Protein AF-K1T2K1-F1 (afdb_monomer)

Secondary structure (DSSP, 8-state):
-HHHHHHTT--GGGSTTTHHHHHHHHHHGGGSS---TTTHHHHHHHHHHHHHHHHHHHTTTT-SSHHHHHHHHHHHTT-

Structure (mmCIF, N/CA/C/O backbone):
data_AF-K1T2K1-F1
#
_entry.id   AF-K1T2K1-F1
#
loop_
_atom_site.group_PDB
_atom_site.id
_atom_site.type_symbol
_atom_site.label_atom_id
_atom_site.label_alt_id
_atom_site.label_comp_id
_atom_site.label_asym_id
_atom_site.label_entity_id
_atom_site.label_seq_id
_atom_site.pdbx_PDB_ins_code
_atom_site.Cartn_x
_atom_site.Cartn_y
_atom_site.Cartn_z
_atom_site.occupancy
_atom_site.B_iso_or_equiv
_atom_site.auth_seq_id
_atom_site.auth_comp_id
_atom_site.auth_asym_id
_atom_site.auth_atom_id
_atom_site.pdbx_PDB_model_num
ATOM 1 N N . HIS A 1 1 ? 14.496 -5.140 -1.031 1.00 89.88 1 HIS A N 1
ATOM 2 C CA . HIS A 1 1 ? 14.149 -6.191 -2.011 1.00 89.88 1 HIS A CA 1
ATOM 3 C C . HIS A 1 1 ? 12.825 -5.952 -2.735 1.00 89.88 1 HIS A C 1
ATOM 5 O O . HIS A 1 1 ? 12.877 -5.844 -3.951 1.00 89.88 1 HIS A O 1
ATOM 11 N N . LEU A 1 2 ? 11.667 -5.754 -2.075 1.00 94.62 2 LEU A N 1
ATOM 12 C CA . LEU A 1 2 ? 10.413 -5.465 -2.810 1.00 94.62 2 LEU A CA 1
ATOM 13 C C . LEU A 1 2 ? 10.497 -4.200 -3.690 1.00 94.62 2 LEU A C 1
ATOM 15 O O . LEU A 1 2 ? 10.224 -4.263 -4.882 1.00 94.62 2 LEU A O 1
ATOM 19 N N . LYS A 1 3 ? 10.933 -3.065 -3.125 1.00 96.31 3 LYS A N 1
ATOM 20 C CA . LYS A 1 3 ? 11.095 -1.792 -3.860 1.00 96.31 3 LYS A CA 1
ATOM 21 C C . LYS A 1 3 ? 12.016 -1.942 -5.076 1.00 96.31 3 LYS A C 1
ATOM 23 O O . LYS A 1 3 ? 11.673 -1.527 -6.175 1.00 96.31 3 LYS A O 1
ATOM 28 N N . GLU A 1 4 ? 13.153 -2.605 -4.879 1.00 96.75 4 GLU A N 1
ATOM 29 C CA . GLU A 1 4 ? 14.120 -2.915 -5.939 1.00 96.75 4 GLU A CA 1
ATOM 30 C C . GLU A 1 4 ? 13.491 -3.779 -7.037 1.00 96.75 4 GLU A C 1
ATOM 32 O O . GLU A 1 4 ? 13.711 -3.525 -8.215 1.00 96.75 4 GLU A O 1
ATOM 37 N N . ALA A 1 5 ? 12.687 -4.780 -6.669 1.00 96.88 5 ALA A N 1
ATOM 38 C CA . ALA A 1 5 ? 11.999 -5.645 -7.620 1.00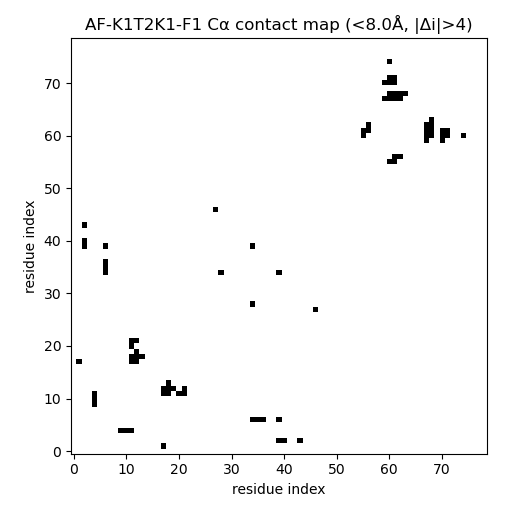 96.88 5 ALA A CA 1
ATOM 39 C C . ALA A 1 5 ? 10.933 -4.888 -8.428 1.00 96.88 5 ALA A C 1
ATOM 41 O O . ALA A 1 5 ? 10.836 -5.089 -9.639 1.00 96.88 5 ALA A O 1
ATOM 42 N N . ILE A 1 6 ? 10.198 -3.971 -7.790 1.00 96.44 6 ILE A N 1
ATOM 43 C CA . ILE A 1 6 ? 9.226 -3.094 -8.459 1.00 96.44 6 ILE A CA 1
ATOM 44 C C . ILE A 1 6 ? 9.929 -2.183 -9.472 1.00 96.44 6 ILE A C 1
ATOM 46 O O . ILE A 1 6 ? 9.481 -2.108 -10.616 1.00 96.44 6 ILE A O 1
ATOM 50 N N . LEU A 1 7 ? 11.028 -1.534 -9.069 1.00 97.12 7 LEU A N 1
ATOM 51 C CA . LEU A 1 7 ? 11.817 -0.635 -9.920 1.00 97.12 7 LEU A CA 1
ATOM 52 C C . LEU A 1 7 ? 12.493 -1.368 -11.082 1.00 97.12 7 LEU A C 1
ATOM 54 O O . LEU A 1 7 ? 12.545 -0.856 -12.195 1.00 97.12 7 LEU A O 1
ATOM 58 N N . ALA A 1 8 ? 12.994 -2.578 -10.834 1.00 96.31 8 ALA A N 1
ATOM 59 C CA . ALA A 1 8 ? 13.620 -3.415 -11.850 1.00 96.31 8 ALA A CA 1
ATOM 60 C C . ALA A 1 8 ? 12.604 -4.120 -12.769 1.00 96.31 8 ALA A C 1
ATOM 62 O O . ALA A 1 8 ? 13.017 -4.847 -13.669 1.00 96.31 8 ALA A O 1
ATOM 63 N N . GLY A 1 9 ? 11.295 -3.954 -12.535 1.00 93.94 9 GLY A N 1
ATOM 64 C CA . GLY A 1 9 ? 10.251 -4.617 -13.319 1.00 93.94 9 GLY A CA 1
ATOM 65 C C . GLY A 1 9 ? 10.297 -6.144 -13.223 1.00 93.94 9 GLY A C 1
ATOM 66 O O . GLY A 1 9 ? 9.922 -6.825 -14.175 1.00 93.94 9 GLY A O 1
ATOM 67 N N . LYS A 1 10 ? 10.788 -6.691 -12.104 1.00 95.75 10 LYS A N 1
ATOM 68 C CA . LYS A 1 10 ? 10.864 -8.142 -11.899 1.00 95.75 10 LYS A CA 1
ATOM 69 C C . LYS A 1 10 ? 9.467 -8.745 -11.791 1.00 95.75 10 LYS A C 1
ATOM 71 O O . LYS A 1 10 ? 8.545 -8.116 -11.268 1.00 95.75 10 LYS A O 1
ATOM 76 N N . ASP A 1 11 ? 9.347 -9.995 -12.221 1.00 96.31 11 ASP A N 1
ATOM 77 C CA . ASP A 1 11 ? 8.174 -10.806 -11.922 1.00 96.31 11 ASP A CA 1
ATOM 78 C C . ASP A 1 11 ? 8.188 -11.197 -10.439 1.00 96.31 11 ASP A C 1
ATOM 80 O O . ASP A 1 11 ? 8.989 -12.025 -10.007 1.00 96.31 11 ASP A O 1
ATOM 84 N N . LEU A 1 12 ? 7.303 -10.574 -9.658 1.00 97.25 12 LEU A N 1
ATOM 85 C CA . LEU A 1 12 ? 7.178 -10.838 -8.226 1.00 97.25 12 LEU A CA 1
ATOM 86 C C . LEU A 1 12 ? 6.618 -12.234 -7.941 1.00 97.25 12 LEU A C 1
ATOM 88 O O . LEU A 1 12 ? 6.890 -12.776 -6.878 1.00 97.25 12 LEU A O 1
ATOM 92 N N . ARG A 1 13 ? 5.855 -12.829 -8.867 1.00 97.12 13 ARG A N 1
ATOM 93 C CA . ARG A 1 13 ? 5.242 -14.153 -8.668 1.00 97.12 13 ARG A CA 1
ATOM 94 C C . ARG A 1 13 ? 6.256 -15.286 -8.777 1.00 97.12 13 ARG A C 1
ATOM 96 O O . ARG A 1 13 ? 6.032 -16.353 -8.217 1.00 97.12 13 ARG A O 1
ATOM 103 N N . ALA A 1 14 ? 7.358 -15.048 -9.483 1.00 96.06 14 ALA A N 1
ATOM 104 C CA . ALA A 1 14 ? 8.464 -15.990 -9.613 1.00 96.06 14 ALA A CA 1
ATOM 105 C C . ALA A 1 14 ? 9.415 -15.984 -8.400 1.00 96.06 14 ALA A C 1
ATOM 107 O O . ALA A 1 14 ? 10.292 -16.841 -8.309 1.00 96.06 14 ALA A O 1
ATOM 108 N N . ASP A 1 15 ? 9.264 -15.023 -7.487 1.00 96.00 15 ASP A N 1
ATOM 109 C CA . ASP A 1 15 ? 10.082 -14.880 -6.287 1.00 96.00 15 ASP A CA 1
ATOM 110 C C . ASP A 1 15 ? 9.304 -15.402 -5.070 1.00 96.00 15 ASP A C 1
ATOM 112 O O . ASP A 1 15 ? 8.245 -14.880 -4.727 1.00 96.00 15 ASP A O 1
ATOM 116 N N . GLU A 1 16 ? 9.816 -16.449 -4.421 1.00 95.62 16 GLU A N 1
ATOM 117 C CA . GLU A 1 16 ? 9.144 -17.127 -3.302 1.00 95.62 16 GLU A CA 1
ATOM 118 C C . GLU A 1 16 ? 8.843 -16.180 -2.126 1.00 95.62 16 GLU A C 1
ATOM 120 O O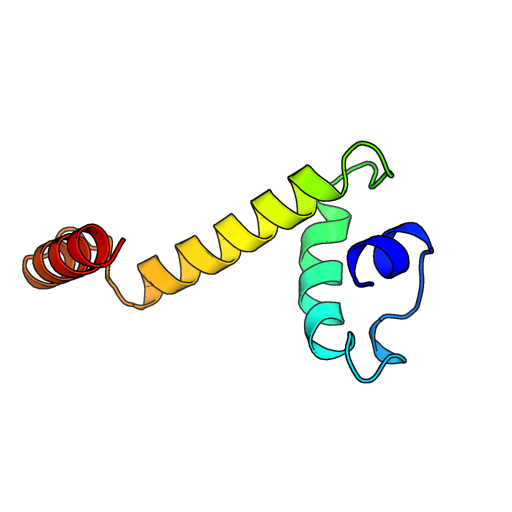 . GLU A 1 16 ? 7.801 -16.300 -1.476 1.00 95.62 16 GLU A O 1
ATOM 125 N N . GLU A 1 17 ? 9.707 -15.193 -1.873 1.00 95.50 17 GLU A N 1
ATOM 126 C CA . GLU A 1 17 ? 9.508 -14.230 -0.791 1.00 95.50 17 GLU A CA 1
ATOM 127 C C . GLU A 1 17 ? 8.537 -13.112 -1.184 1.00 95.50 17 GLU A C 1
ATOM 129 O O . GLU A 1 17 ? 7.782 -12.621 -0.335 1.00 95.50 17 GLU A O 1
ATOM 134 N N . LEU A 1 18 ? 8.542 -12.700 -2.457 1.00 97.06 18 LEU A N 1
ATOM 135 C CA . LEU A 1 18 ? 7.765 -11.556 -2.943 1.00 97.06 18 LEU A CA 1
ATOM 136 C C . LEU A 1 18 ? 6.414 -11.929 -3.562 1.00 97.06 18 LEU A C 1
ATOM 138 O O . LEU A 1 18 ? 5.569 -11.042 -3.706 1.00 97.06 18 LEU A O 1
ATOM 142 N N . ALA A 1 19 ? 6.157 -13.206 -3.856 1.00 97.50 19 ALA A N 1
ATOM 143 C CA . ALA A 1 19 ? 4.930 -13.662 -4.514 1.00 97.50 19 ALA A CA 1
ATOM 144 C C . ALA A 1 19 ? 3.658 -13.215 -3.782 1.00 97.50 19 ALA A C 1
ATOM 146 O O . ALA A 1 19 ? 2.699 -12.771 -4.411 1.00 97.50 19 ALA A O 1
ATOM 147 N N . LYS A 1 20 ? 3.675 -13.222 -2.443 1.00 96.81 20 LYS A N 1
ATOM 148 C CA . LYS A 1 20 ? 2.564 -12.751 -1.592 1.00 96.81 20 LYS A CA 1
ATOM 149 C C . LYS A 1 20 ? 2.242 -11.257 -1.730 1.00 96.81 20 LYS A C 1
ATOM 151 O O . LYS A 1 20 ? 1.189 -10.820 -1.281 1.00 96.81 20 LYS A O 1
ATOM 156 N N . HIS A 1 21 ? 3.147 -10.469 -2.307 1.00 97.25 21 HIS A N 1
ATOM 157 C CA . HIS A 1 21 ? 2.964 -9.038 -2.549 1.00 97.25 21 HIS A CA 1
ATOM 158 C C . HIS A 1 21 ? 2.565 -8.729 -3.996 1.00 97.25 21 HIS A C 1
ATOM 160 O O . HIS A 1 21 ? 2.235 -7.582 -4.280 1.00 97.25 21 HIS A O 1
ATOM 166 N N . ALA A 1 22 ? 2.588 -9.713 -4.903 1.00 97.56 22 ALA A N 1
ATOM 167 C CA . ALA A 1 22 ? 2.359 -9.489 -6.328 1.00 97.56 22 ALA A CA 1
ATOM 168 C C . ALA A 1 22 ? 0.972 -8.898 -6.613 1.00 97.56 22 ALA A C 1
ATOM 170 O O . ALA A 1 22 ? 0.877 -7.882 -7.294 1.00 97.56 22 ALA A O 1
ATOM 171 N N . ASP A 1 23 ? -0.082 -9.480 -6.037 1.00 97.88 23 ASP A N 1
ATOM 172 C CA . ASP A 1 23 ? -1.455 -9.012 -6.261 1.00 97.88 23 ASP A CA 1
ATOM 173 C C . ASP A 1 23 ? -1.675 -7.603 -5.696 1.00 97.88 23 ASP A C 1
ATOM 175 O O . ASP A 1 23 ? -2.269 -6.755 -6.356 1.00 97.88 23 ASP A O 1
ATOM 179 N N . TRP A 1 24 ? -1.124 -7.321 -4.512 1.00 97.50 24 TRP A N 1
ATOM 180 C CA . TRP A 1 24 ? -1.172 -5.986 -3.911 1.00 97.50 24 TRP A CA 1
ATOM 181 C C . TRP A 1 24 ? -0.444 -4.942 -4.771 1.00 97.50 24 TRP A C 1
ATOM 183 O O . TRP A 1 24 ? -0.966 -3.852 -5.000 1.00 97.50 24 TRP A O 1
ATOM 193 N N . VAL A 1 25 ? 0.739 -5.278 -5.299 1.00 97.56 25 VAL A N 1
ATOM 194 C CA . VAL A 1 25 ? 1.496 -4.395 -6.199 1.00 97.56 25 VAL A CA 1
ATOM 195 C C . VAL A 1 25 ? 0.761 -4.163 -7.514 1.00 97.56 25 VAL A C 1
ATOM 197 O O . VAL A 1 25 ? 0.713 -3.027 -7.985 1.00 97.56 25 VAL A O 1
ATOM 200 N N . ASP A 1 26 ? 0.166 -5.202 -8.098 1.00 97.12 26 ASP A N 1
ATOM 201 C CA . ASP A 1 26 ? -0.623 -5.079 -9.326 1.00 97.12 26 ASP A CA 1
ATOM 202 C C . ASP A 1 26 ? -1.878 -4.222 -9.124 1.00 97.12 26 ASP A C 1
ATOM 204 O O . ASP A 1 26 ? -2.300 -3.528 -10.049 1.00 97.12 26 ASP A O 1
ATOM 208 N N . GLU A 1 27 ? -2.446 -4.214 -7.917 1.00 97.31 27 GLU A N 1
ATOM 209 C CA . GLU A 1 27 ? -3.596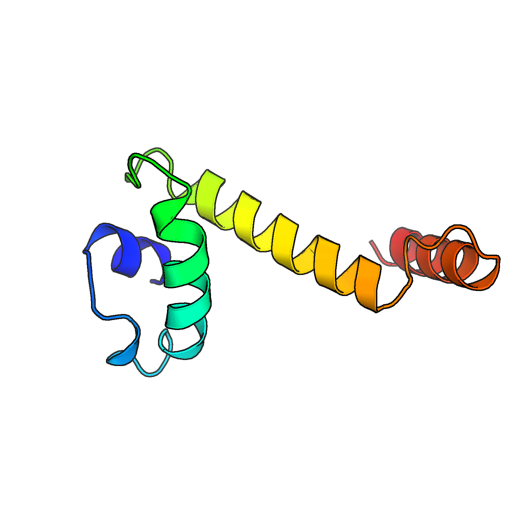 -3.380 -7.581 1.00 97.31 27 GLU A CA 1
ATOM 210 C C . GLU A 1 27 ? -3.242 -1.886 -7.555 1.00 97.31 27 GLU A C 1
ATOM 212 O O . GLU A 1 27 ? -3.982 -1.059 -8.096 1.00 97.31 27 GLU A O 1
ATOM 217 N N . PHE A 1 28 ? -2.124 -1.506 -6.923 1.00 97.06 28 PHE A N 1
ATOM 218 C CA . PHE A 1 28 ? -1.785 -0.089 -6.780 1.00 97.06 28 PHE A CA 1
ATOM 219 C C . PHE A 1 28 ? -0.935 0.467 -7.915 1.00 97.06 28 PHE A C 1
ATOM 221 O O . PHE A 1 28 ? -0.999 1.668 -8.166 1.00 97.06 28 PHE A O 1
ATOM 228 N N . ARG A 1 29 ? -0.141 -0.352 -8.614 1.00 96.19 29 ARG A N 1
ATOM 229 C CA . ARG A 1 29 ? 0.761 0.124 -9.675 1.00 96.19 29 ARG A CA 1
ATOM 230 C C . ARG A 1 29 ? 0.041 0.987 -10.729 1.00 96.19 29 ARG A C 1
ATOM 232 O O . ARG A 1 29 ? 0.587 2.037 -11.055 1.00 96.19 29 ARG A O 1
ATOM 239 N N . PRO A 1 30 ? -1.177 0.651 -11.206 1.00 97.19 30 PRO A N 1
ATOM 240 C CA . PRO A 1 30 ? -1.924 1.488 -12.151 1.00 97.19 30 PRO A CA 1
ATOM 241 C C . PRO A 1 30 ? -2.405 2.834 -11.584 1.00 97.19 30 PRO A C 1
ATOM 243 O O . PRO A 1 30 ? -2.816 3.696 -12.354 1.00 97.19 30 PRO A O 1
ATOM 246 N N . LYS A 1 31 ? -2.388 3.026 -10.256 1.00 97.25 31 LYS A N 1
ATOM 247 C CA . LYS A 1 31 ? -2.810 4.273 -9.589 1.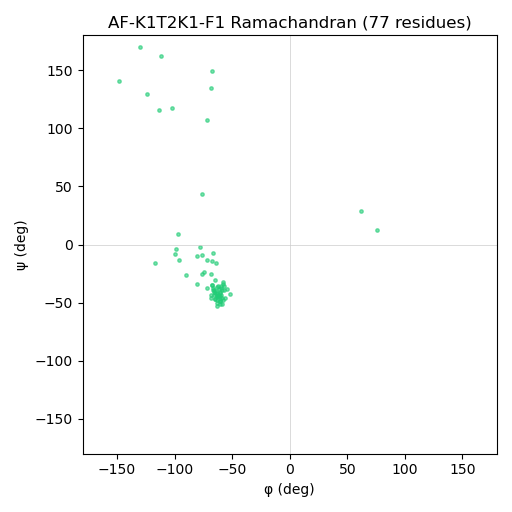00 97.25 31 LYS A CA 1
ATOM 248 C C . LYS A 1 31 ? -1.761 5.393 -9.719 1.00 97.25 31 LYS A C 1
ATOM 250 O O . LYS A 1 31 ? -2.051 6.527 -9.342 1.00 97.25 31 LYS A O 1
ATOM 255 N N . TYR A 1 32 ? -0.558 5.088 -10.217 1.00 96.69 32 TYR A N 1
ATOM 256 C CA . TYR A 1 32 ? 0.571 6.015 -10.329 1.00 96.69 32 TYR A CA 1
ATOM 257 C C . TYR A 1 32 ? 1.073 6.090 -11.774 1.00 96.69 32 TYR A C 1
ATOM 259 O O . TYR A 1 32 ? 1.388 5.063 -12.369 1.00 96.69 32 TYR A O 1
ATOM 267 N N . ASP A 1 33 ? 1.224 7.305 -12.311 1.00 96.06 33 ASP A N 1
ATOM 268 C CA . ASP A 1 33 ? 1.723 7.519 -13.681 1.00 96.06 33 ASP A CA 1
ATOM 269 C C . ASP A 1 33 ? 3.154 6.992 -13.872 1.00 96.06 33 ASP A C 1
ATOM 271 O O . ASP A 1 33 ? 3.510 6.485 -14.936 1.00 96.06 33 ASP A O 1
ATOM 275 N N . ALA A 1 34 ? 3.986 7.112 -12.833 1.00 95.44 34 ALA A N 1
ATOM 276 C CA . ALA A 1 34 ? 5.348 6.602 -12.816 1.00 95.44 34 ALA A CA 1
ATOM 277 C C . ALA A 1 34 ? 5.761 6.172 -11.405 1.00 95.44 34 ALA A C 1
ATOM 279 O O . ALA A 1 34 ? 5.490 6.863 -10.421 1.00 95.44 34 ALA A O 1
ATOM 280 N N . ILE A 1 35 ? 6.485 5.057 -11.328 1.00 97.12 35 ILE A N 1
ATOM 281 C CA . ILE A 1 35 ? 7.154 4.586 -10.115 1.00 97.12 35 ILE A CA 1
ATOM 282 C C . ILE A 1 35 ? 8.659 4.660 -10.370 1.00 97.12 35 ILE A C 1
ATOM 284 O O . ILE A 1 35 ? 9.175 3.975 -11.252 1.00 97.12 35 ILE A O 1
ATOM 288 N N . THR A 1 36 ? 9.350 5.509 -9.620 1.00 98.00 36 THR A N 1
ATOM 289 C CA . THR A 1 36 ? 10.771 5.825 -9.789 1.00 98.00 36 THR A CA 1
ATOM 290 C C . THR A 1 36 ? 11.515 5.702 -8.462 1.00 98.00 36 THR A C 1
ATOM 292 O O . THR A 1 36 ? 10.908 5.553 -7.399 1.00 98.00 36 THR A O 1
ATOM 295 N N . VAL A 1 37 ? 12.848 5.752 -8.509 1.00 97.38 37 VAL A N 1
ATOM 296 C CA . VAL A 1 37 ? 13.696 5.692 -7.305 1.00 97.38 37 VAL A CA 1
ATOM 297 C C . VAL A 1 37 ? 13.357 6.821 -6.329 1.00 97.38 37 VAL A C 1
ATOM 299 O O . VAL A 1 37 ? 13.426 6.629 -5.121 1.00 97.38 37 VAL A O 1
ATOM 302 N N . GLU A 1 38 ? 12.942 7.976 -6.842 1.00 98.00 38 GLU A N 1
ATOM 303 C CA . GLU A 1 38 ? 12.647 9.168 -6.050 1.00 98.00 38 GLU A CA 1
ATOM 304 C C . GLU A 1 38 ? 11.300 9.086 -5.320 1.00 98.00 38 GLU A C 1
ATOM 306 O O . GLU A 1 38 ? 11.126 9.762 -4.308 1.00 98.00 38 GLU A O 1
ATOM 311 N N . ASN A 1 39 ? 10.339 8.294 -5.818 1.00 97.88 39 ASN A N 1
ATOM 312 C CA . ASN A 1 39 ? 8.977 8.262 -5.273 1.00 97.88 39 ASN A CA 1
ATOM 313 C C . ASN A 1 39 ? 8.549 6.912 -4.672 1.00 97.88 39 ASN A C 1
ATOM 315 O O . ASN A 1 39 ? 7.578 6.880 -3.914 1.00 97.88 39 ASN A O 1
ATOM 319 N N . ILE A 1 40 ? 9.264 5.815 -4.956 1.00 97.88 40 ILE A N 1
ATOM 320 C CA . ILE A 1 40 ? 8.873 4.461 -4.535 1.00 97.88 40 ILE A CA 1
ATOM 321 C C . ILE A 1 40 ? 8.703 4.340 -3.019 1.00 97.88 40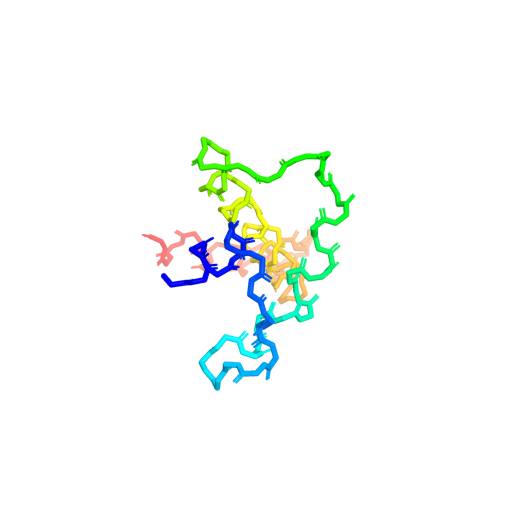 ILE A C 1
ATOM 323 O O . ILE A 1 40 ? 7.811 3.630 -2.558 1.00 97.88 40 ILE A O 1
ATOM 327 N N . ASP A 1 41 ? 9.527 5.040 -2.237 1.00 97.62 41 ASP A N 1
ATOM 328 C CA . ASP A 1 41 ? 9.454 5.000 -0.779 1.00 97.62 41 ASP A CA 1
ATOM 329 C C . ASP A 1 41 ? 8.119 5.548 -0.277 1.00 97.62 41 ASP A C 1
ATOM 331 O O . ASP A 1 41 ? 7.421 4.859 0.468 1.00 97.62 41 ASP A O 1
ATOM 335 N N . GLY A 1 42 ? 7.730 6.731 -0.760 1.00 98.00 42 GLY A N 1
ATOM 336 C CA . GLY A 1 42 ? 6.467 7.367 -0.393 1.00 98.00 42 GLY A CA 1
ATOM 337 C C . GLY A 1 42 ? 5.246 6.613 -0.920 1.00 98.00 42 GLY A C 1
ATOM 338 O O . GLY A 1 42 ? 4.233 6.534 -0.230 1.00 98.00 42 GLY A O 1
ATOM 339 N N . ILE A 1 43 ? 5.341 6.014 -2.112 1.00 98.12 43 ILE A N 1
ATOM 340 C CA . ILE A 1 43 ? 4.269 5.171 -2.660 1.00 98.12 43 ILE A CA 1
ATOM 341 C C . ILE A 1 43 ? 4.054 3.948 -1.769 1.00 98.12 43 ILE A C 1
ATOM 343 O O . ILE A 1 43 ? 2.937 3.704 -1.323 1.00 98.12 43 ILE A O 1
ATOM 347 N N . VAL A 1 44 ? 5.117 3.198 -1.467 1.00 97.38 44 VAL A N 1
ATOM 348 C CA . VAL A 1 44 ? 5.012 1.979 -0.654 1.00 97.38 44 VAL A CA 1
ATOM 349 C C . VAL A 1 44 ? 4.520 2.296 0.758 1.00 97.38 44 VAL A C 1
ATOM 351 O O . VAL A 1 44 ? 3.663 1.580 1.267 1.00 97.38 44 VAL A O 1
ATOM 354 N N . GLU A 1 45 ? 5.005 3.373 1.378 1.00 97.81 45 GLU A N 1
ATOM 355 C CA . GLU A 1 45 ? 4.521 3.823 2.688 1.00 97.81 45 GLU A CA 1
ATOM 356 C C . GLU A 1 45 ? 3.025 4.162 2.659 1.00 97.81 45 GLU A C 1
ATOM 358 O O . GLU A 1 45 ? 2.261 3.688 3.504 1.00 97.81 45 GLU A O 1
ATOM 363 N N . LYS A 1 46 ? 2.585 4.920 1.648 1.00 98.00 46 LYS A N 1
ATOM 364 C CA . LYS A 1 46 ? 1.179 5.289 1.475 1.00 98.00 46 LYS A CA 1
ATOM 365 C C . LYS A 1 46 ? 0.286 4.063 1.298 1.00 98.00 46 LYS A C 1
ATOM 367 O O . LYS A 1 46 ? -0.741 3.961 1.964 1.00 98.00 46 LYS A O 1
ATOM 372 N N . GLU A 1 47 ? 0.661 3.136 0.422 1.00 98.00 47 GLU A N 1
ATOM 373 C CA . GLU A 1 47 ? -0.145 1.941 0.151 1.00 98.00 47 GLU A CA 1
ATOM 374 C C 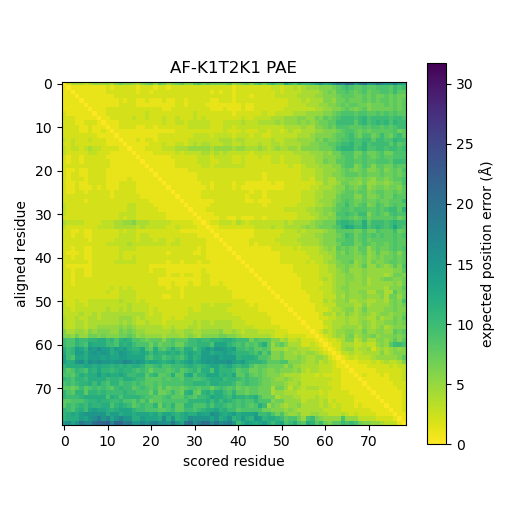. GLU A 1 47 ? -0.201 1.002 1.367 1.00 98.00 47 GLU A C 1
ATOM 376 O O . GLU A 1 47 ? -1.251 0.426 1.645 1.00 98.00 47 GLU A O 1
ATOM 381 N N . ILE A 1 48 ? 0.879 0.897 2.154 1.00 96.75 48 ILE A N 1
ATOM 382 C CA . ILE A 1 48 ? 0.853 0.176 3.439 1.00 96.75 48 ILE A CA 1
ATOM 383 C C . ILE A 1 48 ? -0.115 0.857 4.413 1.00 96.75 48 ILE A C 1
ATOM 385 O O . ILE A 1 48 ? -0.910 0.176 5.059 1.00 96.75 48 ILE A O 1
ATOM 389 N N . GLY A 1 49 ? -0.079 2.189 4.502 1.00 95.38 49 GLY A N 1
ATOM 390 C CA . GLY A 1 49 ? -0.990 2.959 5.348 1.00 95.38 49 GLY A CA 1
ATOM 391 C C . GLY A 1 49 ? -2.461 2.738 4.989 1.00 95.38 49 GLY A C 1
ATOM 392 O O . GLY A 1 49 ? -3.292 2.591 5.883 1.00 95.38 49 GLY A O 1
ATOM 393 N N . LEU A 1 50 ? -2.778 2.642 3.694 1.00 96.06 50 LEU A N 1
ATOM 394 C CA . LEU A 1 50 ? -4.130 2.342 3.214 1.00 96.06 50 LEU A CA 1
ATOM 395 C C . LEU A 1 50 ? -4.593 0.939 3.627 1.00 96.06 50 LEU A C 1
ATOM 397 O O . LEU A 1 50 ? -5.692 0.799 4.163 1.00 96.06 50 LEU A O 1
ATOM 401 N N . VAL A 1 51 ? -3.746 -0.081 3.450 1.00 94.50 51 VAL A N 1
ATOM 402 C CA . VAL A 1 51 ? -4.056 -1.454 3.890 1.00 94.50 51 VAL A CA 1
ATOM 403 C C . VAL A 1 51 ? -4.250 -1.505 5.405 1.00 94.50 51 VAL A C 1
ATOM 405 O O . VAL A 1 51 ? -5.202 -2.108 5.896 1.00 94.50 51 VAL A O 1
ATOM 408 N N . PHE A 1 52 ? -3.378 -0.839 6.163 1.00 92.50 52 PHE A N 1
ATOM 409 C CA . PHE A 1 52 ? -3.482 -0.785 7.617 1.00 92.50 52 PHE A CA 1
ATOM 410 C C . PHE A 1 52 ? -4.775 -0.099 8.078 1.00 92.50 52 PHE A C 1
ATOM 412 O O . PHE A 1 52 ? -5.466 -0.613 8.957 1.00 92.50 52 PHE A O 1
ATOM 419 N N . MET A 1 53 ? -5.142 1.024 7.455 1.00 90.69 53 MET A N 1
ATOM 420 C CA . MET A 1 53 ? -6.391 1.734 7.735 1.00 90.69 53 MET A CA 1
ATOM 421 C C . MET A 1 53 ? -7.611 0.843 7.483 1.00 90.69 53 MET A C 1
ATOM 423 O O . MET A 1 53 ? -8.473 0.747 8.354 1.00 90.69 53 MET A O 1
ATOM 427 N N . GLN A 1 54 ? -7.649 0.135 6.351 1.00 90.62 54 GLN A N 1
ATOM 428 C CA . GLN A 1 54 ? -8.732 -0.796 6.038 1.00 90.62 54 GLN A CA 1
ATOM 429 C C . GLN A 1 54 ? -8.852 -1.904 7.097 1.00 90.62 54 GLN A C 1
ATOM 431 O O . GLN A 1 54 ? -9.947 -2.186 7.577 1.00 90.62 54 GLN A O 1
ATOM 436 N N . VAL A 1 55 ? -7.728 -2.480 7.538 1.00 91.00 55 VAL A N 1
ATOM 437 C CA . VAL A 1 55 ? -7.725 -3.493 8.608 1.00 91.00 55 VAL A CA 1
ATOM 438 C C . VAL A 1 55 ? -8.300 -2.935 9.915 1.00 91.00 55 VAL A C 1
ATOM 440 O O . VAL A 1 55 ? -9.070 -3.619 10.594 1.00 91.00 55 VAL A O 1
ATOM 443 N N . LEU A 1 56 ? -7.964 -1.694 10.279 1.00 88.19 56 LEU A N 1
ATOM 444 C CA . LEU A 1 56 ? -8.518 -1.044 11.471 1.00 88.19 56 LEU A CA 1
ATOM 445 C C . LEU A 1 56 ? -10.025 -0.764 11.339 1.00 88.19 56 LEU A C 1
ATOM 447 O O . LEU A 1 56 ? -10.766 -0.906 12.317 1.00 88.19 56 LEU A O 1
ATOM 451 N N . GLU A 1 57 ? -10.494 -0.387 1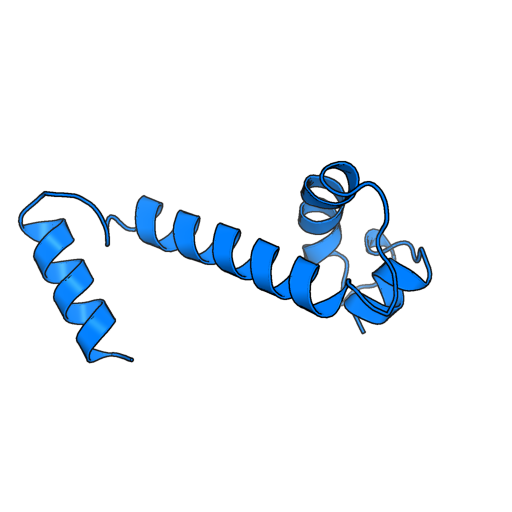0.149 1.00 85.25 57 GLU A N 1
ATOM 452 C CA . GLU A 1 57 ? -11.918 -0.194 9.854 1.00 85.25 57 GLU A CA 1
ATOM 453 C C . GLU A 1 57 ? -12.709 -1.506 9.954 1.00 85.25 57 GLU A C 1
ATOM 455 O O . GLU A 1 57 ? -13.737 -1.554 10.644 1.00 85.25 57 GLU A O 1
ATOM 460 N N . ASP A 1 58 ? -12.195 -2.584 9.358 1.00 86.88 58 ASP A N 1
ATOM 461 C CA . ASP A 1 58 ? -12.801 -3.919 9.390 1.00 86.88 58 ASP A CA 1
ATOM 462 C C . ASP A 1 58 ? -12.846 -4.483 10.818 1.00 86.88 58 ASP A C 1
ATOM 464 O O . ASP A 1 58 ? -13.874 -5.009 11.261 1.00 86.88 58 ASP A O 1
ATOM 468 N N . ALA A 1 59 ? -11.779 -4.272 11.596 1.00 85.81 59 ALA A N 1
ATOM 469 C CA . ALA A 1 59 ? -11.731 -4.592 13.025 1.00 85.81 59 ALA A CA 1
ATOM 470 C C . ALA A 1 59 ? -12.682 -3.723 13.876 1.00 85.81 59 ALA A C 1
ATOM 472 O O . ALA A 1 59 ? -12.868 -3.973 15.069 1.00 85.81 59 ALA A O 1
ATOM 473 N N . GLY A 1 60 ? -13.308 -2.704 13.281 1.00 82.38 60 GLY A N 1
ATOM 474 C CA . GLY A 1 60 ? -14.256 -1.815 13.937 1.00 82.38 60 GLY A CA 1
ATOM 475 C C . GLY A 1 60 ? -13.624 -0.771 14.852 1.00 82.38 60 GLY A C 1
ATOM 476 O O . GLY A 1 60 ? -14.362 -0.113 15.586 1.00 82.38 60 GLY A O 1
ATOM 477 N N . VAL A 1 61 ? -12.300 -0.586 14.794 1.00 82.38 61 VAL A N 1
ATOM 478 C CA . VAL A 1 61 ? -11.545 0.334 15.661 1.00 82.38 61 VAL A CA 1
ATOM 479 C C . VAL A 1 61 ? -12.037 1.771 15.500 1.00 82.38 61 VAL A C 1
ATOM 481 O O . VAL A 1 61 ? -12.165 2.479 16.488 1.00 82.38 61 VAL A O 1
ATOM 484 N N . TYR A 1 62 ? -12.397 2.192 14.286 1.00 80.62 62 TYR A N 1
ATOM 485 C CA . TYR A 1 62 ? -12.867 3.558 14.012 1.00 80.62 62 TYR A CA 1
ATOM 486 C C . TYR A 1 62 ? -14.398 3.721 13.979 1.00 80.62 62 TYR A C 1
ATOM 488 O O . TYR A 1 62 ? -14.907 4.783 13.611 1.00 80.62 62 TYR A O 1
ATOM 496 N N . LYS A 1 63 ? -15.174 2.697 14.364 1.00 83.44 63 LYS A N 1
ATOM 497 C CA . LYS A 1 63 ? -16.645 2.793 14.375 1.00 83.44 63 LYS A CA 1
ATOM 498 C C . LYS A 1 63 ? -17.110 3.771 15.458 1.00 83.44 63 LYS A C 1
ATOM 500 O O . LYS A 1 63 ? -16.713 3.656 16.612 1.00 83.44 63 LYS A O 1
ATOM 505 N N . ARG A 1 64 ? -18.060 4.658 15.132 1.00 81.56 64 ARG A N 1
ATOM 506 C CA . ARG A 1 64 ? -18.717 5.587 16.086 1.00 81.56 64 ARG A CA 1
ATOM 507 C C . ARG A 1 64 ? -19.766 4.902 16.975 1.00 81.56 64 ARG A C 1
ATOM 509 O O . ARG A 1 64 ? -20.872 5.397 17.160 1.00 81.56 64 ARG A O 1
ATOM 516 N N . THR A 1 65 ? -19.420 3.728 17.480 1.00 88.88 65 THR A N 1
ATOM 517 C CA . THR A 1 65 ? -20.197 2.952 18.453 1.00 88.88 65 THR A CA 1
ATOM 518 C C . THR A 1 65 ? -19.423 2.932 19.767 1.00 88.88 65 THR A C 1
ATOM 520 O O . THR A 1 65 ? -18.220 3.190 19.764 1.00 88.88 65 THR A O 1
ATOM 523 N N . GLU A 1 66 ? -20.066 2.607 20.889 1.00 90.00 66 GLU A N 1
ATOM 524 C CA . GLU A 1 66 ? -19.359 2.517 22.177 1.00 90.00 66 GLU A CA 1
ATOM 525 C C . GLU A 1 66 ? -18.187 1.524 22.139 1.00 90.00 66 GLU A C 1
ATOM 527 O O . GLU A 1 66 ? -17.120 1.795 22.689 1.00 90.00 66 GLU A O 1
ATOM 532 N N . ASP A 1 67 ? -18.364 0.388 21.463 1.00 87.00 67 ASP A N 1
ATOM 533 C CA . ASP A 1 67 ? -17.326 -0.638 21.346 1.00 87.00 67 ASP A CA 1
ATOM 534 C C . ASP A 1 67 ? -16.180 -0.204 20.432 1.00 87.00 67 ASP A C 1
ATOM 536 O O . ASP A 1 67 ? -15.017 -0.460 20.753 1.00 87.00 67 ASP A O 1
ATOM 540 N N . GLY A 1 68 ? -16.494 0.509 19.346 1.00 86.19 68 GLY A N 1
ATOM 541 C CA . GLY A 1 68 ? -15.488 1.124 18.481 1.00 86.19 68 GLY A CA 1
ATOM 542 C C . GLY A 1 68 ? -14.668 2.180 19.224 1.00 86.19 68 GLY A C 1
ATOM 543 O O . GLY A 1 68 ? -13.445 2.119 19.197 1.00 86.19 68 GLY A O 1
ATOM 544 N N . GLN A 1 69 ? -15.307 3.056 20.011 1.00 87.81 69 GLN A N 1
ATOM 545 C CA . GLN A 1 69 ? -14.592 4.036 20.838 1.00 87.81 69 GLN A CA 1
ATOM 546 C C . GLN A 1 69 ? -13.661 3.357 21.855 1.00 87.81 69 GLN A C 1
ATOM 548 O O . GLN A 1 69 ? -12.498 3.730 21.975 1.00 87.81 69 GLN A O 1
ATOM 553 N N . LYS A 1 70 ? -14.125 2.301 22.538 1.00 90.12 70 LYS A N 1
ATOM 554 C CA . LYS A 1 70 ? -13.276 1.522 23.458 1.00 90.12 70 LYS A CA 1
ATOM 555 C C . LYS A 1 70 ? -12.116 0.834 22.730 1.00 90.12 70 LYS A C 1
ATOM 557 O O . LYS A 1 70 ? -11.041 0.690 23.308 1.00 90.12 70 LYS A O 1
ATOM 562 N N . ALA A 1 71 ? -12.328 0.349 21.506 1.00 87.31 71 ALA A N 1
ATOM 563 C CA . ALA A 1 71 ? -11.283 -0.266 20.692 1.00 87.31 71 ALA A CA 1
ATOM 564 C C . ALA A 1 71 ? -10.237 0.761 20.238 1.00 87.31 71 ALA A C 1
ATOM 566 O O . ALA A 1 71 ? -9.044 0.492 20.377 1.00 87.31 71 ALA A O 1
ATOM 567 N N . PHE A 1 72 ? -10.670 1.945 19.799 1.00 86.69 72 PHE A N 1
ATOM 568 C CA . PHE A 1 72 ? -9.794 3.078 19.507 1.00 86.69 72 PHE A CA 1
ATOM 569 C C . PHE A 1 72 ? -8.962 3.482 20.728 1.00 86.69 72 PHE A C 1
ATOM 571 O O . PHE A 1 72 ? -7.741 3.581 20.636 1.00 86.69 72 PHE A O 1
ATOM 578 N N . ASP A 1 73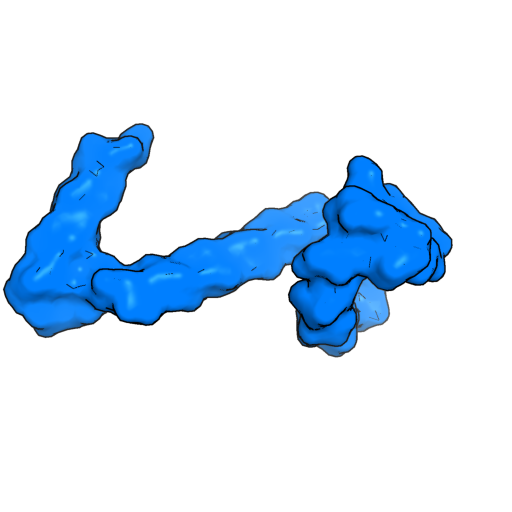 ? -9.591 3.620 21.898 1.00 87.88 73 ASP A N 1
ATOM 579 C CA . ASP A 1 73 ? -8.892 3.982 23.133 1.00 87.88 73 ASP A CA 1
ATOM 580 C C . ASP A 1 73 ? -7.832 2.937 23.523 1.00 87.88 73 ASP A C 1
ATOM 582 O O . ASP A 1 73 ? -6.758 3.296 24.010 1.00 87.88 73 ASP A O 1
ATOM 586 N N . ARG A 1 74 ? -8.109 1.637 23.324 1.00 88.12 74 ARG A N 1
ATOM 587 C CA . ARG A 1 74 ? -7.114 0.569 23.533 1.00 88.12 74 ARG A CA 1
ATOM 588 C C . ARG A 1 74 ? -5.968 0.662 22.530 1.00 88.12 74 ARG A C 1
ATOM 590 O O . ARG A 1 74 ? -4.822 0.512 22.937 1.00 88.12 74 ARG A O 1
ATOM 597 N N . PHE A 1 75 ? -6.277 0.914 21.258 1.00 87.00 75 PHE A N 1
ATOM 598 C CA . PHE A 1 75 ? -5.282 1.057 20.199 1.00 87.00 75 PHE A CA 1
ATOM 599 C C . PHE A 1 75 ? -4.322 2.220 20.484 1.00 87.00 75 PHE A C 1
ATOM 601 O O . PHE A 1 75 ? -3.115 2.003 20.535 1.00 87.00 75 PHE A O 1
ATOM 608 N N . VAL A 1 76 ? -4.840 3.420 20.775 1.00 88.69 76 VAL A N 1
ATOM 609 C CA . VAL A 1 76 ? -4.013 4.607 21.070 1.00 88.69 76 VAL A CA 1
ATOM 610 C C . VAL A 1 76 ? -3.111 4.388 22.285 1.00 88.69 76 VAL A C 1
ATOM 612 O O . VAL A 1 76 ? -1.979 4.850 22.293 1.00 88.69 76 VAL A O 1
ATOM 615 N N . LYS A 1 77 ? -3.578 3.653 23.301 1.00 91.38 77 LYS A N 1
ATOM 616 C CA . LYS A 1 77 ? -2.768 3.310 24.484 1.00 91.38 77 LYS A CA 1
ATOM 617 C C . LYS A 1 77 ? -1.672 2.273 24.222 1.00 91.38 77 LYS A C 1
ATOM 619 O O . LYS A 1 77 ? -0.853 2.052 25.108 1.00 91.38 77 LYS A O 1
ATOM 624 N N . SER A 1 78 ? -1.706 1.589 23.080 1.00 86.25 78 SER A N 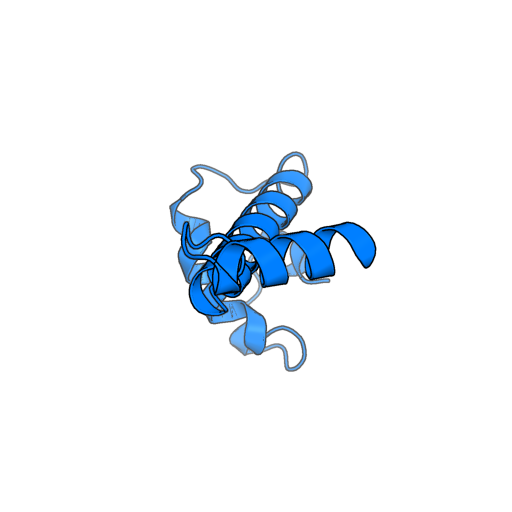1
ATOM 625 C CA . SER A 1 78 ? -0.731 0.554 22.710 1.00 86.25 78 SER A CA 1
ATOM 626 C C . SER A 1 78 ? 0.370 1.043 21.765 1.00 86.25 78 SER A C 1
ATOM 628 O O . SER A 1 78 ? 1.270 0.264 21.455 1.00 86.25 78 SER A O 1
ATOM 630 N N . LEU A 1 79 ? 0.284 2.302 21.317 1.00 78.06 79 LEU A N 1
ATOM 631 C CA . LEU A 1 79 ? 1.321 3.011 20.562 1.00 78.06 79 LEU A CA 1
ATOM 632 C C . LEU A 1 79 ? 2.329 3.657 21.520 1.00 78.06 79 LEU A C 1
ATOM 634 O O . LEU A 1 79 ? 3.530 3.651 21.175 1.00 78.06 79 LEU A O 1
#

Solvent-accessible surface area (backbone atoms only — not comparable to full-atom values): 4715 Å² total; per-residue (Å²): 107,71,68,57,34,63,70,69,66,53,69,36,70,81,33,88,87,43,31,88,47,34,66,62,47,64,66,51,52,81,80,44,98,73,78,44,90,91,46,43,67,62,50,53,52,51,55,52,50,50,55,52,49,52,51,39,50,76,72,30,31,76,39,99,44,76,68,12,48,54,41,36,55,52,51,66,75,72,111

Sequence (79 aa):
HLKEAILAGKDLRADEELAKHADWVDEFRPKYDAITVENIDGIVEKEIGLVFMQVLEDAGVYKRTEDGQKAFDRFVKSL

Radius of gyration: 16.34 Å; Cα contacts (8 Å, |Δi|>4): 41; chains: 1; bounding box: 34×26×38 Å

pLDDT: mean 93.21, std 5.24, range [78.06, 98.12]

Mean predicted aligned error: 4.61 Å

Foldseek 3Di:
DQLVCVQVVHDQCVPPVRVVCNVVCVVCVVVDPDDHPVCSVVSVVVSVVVVVVVVCVVVLCCPPDPVNVVSVVVVVVVD

InterPro domains:
  IPR000766 Galactose-1-phosphate uridyl transferase, class II [PTHR39191] (14-78)

Organism: NCBI:txid408170